Protein AF-A0A1H4RFZ4-F1 (afdb_monomer)

Foldseek 3Di:
DDPVVVVVVVVVPPPDPPDDDPPPPPPVDPPDDDDDPLRVQQVVQVCQQQDPVDDQQDWDQGPVGIWGWHQADPVRHDTDIDHDPDPVPDPDPPD

Nearest PDB structures (foldseek):
  8uqi-assembly1_B  TM=5.360E-01  e=6.746E+00  Stigmatella aurantiaca

Secondary structure (DSSP, 8-state):
--THHHHHHHHTSSSSS-S------------PPPP-HHHHHHHHHHHHHT-TT--TT-EEEETTEEEEEEEE-TTSSPEEEEEE--TT-------

Structure (mmCIF, N/CA/C/O backbone):
data_AF-A0A1H4RFZ4-F1
#
_entry.id   AF-A0A1H4RFZ4-F1
#
loop_
_atom_site.group_PDB
_atom_site.id
_atom_site.type_symbol
_atom_site.label_atom_id
_atom_site.label_alt_id
_atom_site.label_comp_id
_atom_site.label_asym_id
_atom_site.label_entity_id
_atom_site.label_seq_id
_atom_site.pdbx_PDB_ins_code
_atom_site.Cartn_x
_atom_site.Cartn_y
_atom_site.Cartn_z
_atom_site.occupancy
_atom_site.B_iso_or_equiv
_atom_site.auth_seq_id
_atom_site.auth_comp_id
_atom_site.auth_asym_id
_atom_site.auth_atom_id
_atom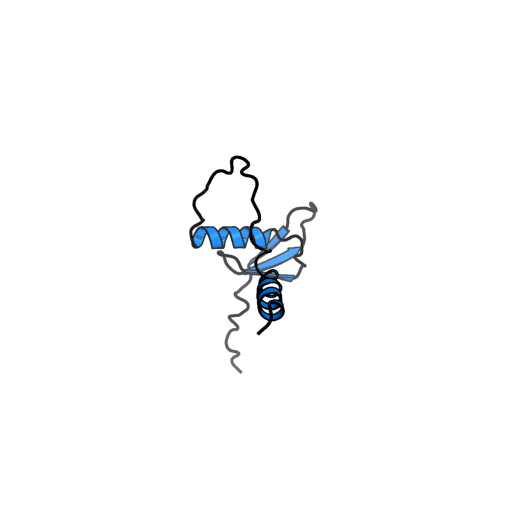_site.pdbx_PDB_model_num
ATOM 1 N N . MET A 1 1 ? 18.196 -2.764 67.108 1.00 49.81 1 MET A N 1
ATOM 2 C CA . MET A 1 1 ? 17.761 -2.981 65.707 1.00 49.81 1 MET A CA 1
ATOM 3 C C . MET A 1 1 ? 17.695 -1.634 65.010 1.00 49.81 1 MET A C 1
ATOM 5 O O . MET A 1 1 ? 16.913 -0.785 65.408 1.00 49.81 1 MET A O 1
ATOM 9 N N . GLY A 1 2 ? 18.653 -1.390 64.114 1.00 46.12 2 GLY A N 1
ATOM 10 C CA . GLY A 1 2 ? 19.096 -0.053 63.721 1.00 46.12 2 GLY A CA 1
ATOM 11 C C . GLY A 1 2 ? 18.295 0.592 62.594 1.00 46.12 2 GLY A C 1
ATOM 12 O O . GLY A 1 2 ? 17.831 -0.072 61.669 1.00 46.12 2 GLY A O 1
ATOM 13 N N . ARG A 1 3 ? 18.232 1.925 62.667 1.00 54.47 3 ARG A N 1
ATOM 14 C CA . ARG A 1 3 ? 17.686 2.874 61.679 1.00 54.47 3 ARG A CA 1
ATOM 15 C C . ARG A 1 3 ? 18.193 2.654 60.241 1.00 54.47 3 ARG A C 1
ATOM 17 O O . ARG A 1 3 ? 17.578 3.124 59.294 1.00 54.47 3 ARG A O 1
ATOM 24 N N . THR A 1 4 ? 19.269 1.889 60.074 1.00 49.03 4 THR A N 1
ATOM 25 C CA . THR A 1 4 ? 19.852 1.492 58.788 1.00 49.03 4 THR A CA 1
ATOM 26 C C . THR A 1 4 ? 18.970 0.543 57.972 1.00 49.03 4 THR A C 1
ATOM 28 O O . THR A 1 4 ? 19.041 0.574 56.749 1.00 49.03 4 THR A O 1
ATOM 31 N N . LYS A 1 5 ? 18.083 -0.247 58.598 1.00 46.28 5 LYS A N 1
ATOM 32 C CA . LYS A 1 5 ? 17.129 -1.098 57.856 1.00 46.28 5 LYS A CA 1
ATOM 33 C C . LYS A 1 5 ? 15.945 -0.320 57.273 1.00 46.28 5 LYS A C 1
ATOM 35 O O . LYS A 1 5 ? 15.377 -0.751 56.278 1.00 46.28 5 LYS A O 1
ATOM 40 N N . LEU A 1 6 ? 15.599 0.829 57.861 1.00 46.75 6 LEU A N 1
ATOM 41 C CA . LEU A 1 6 ? 14.492 1.665 57.385 1.00 46.75 6 LEU A CA 1
ATOM 42 C C . LEU A 1 6 ? 14.891 2.490 56.150 1.00 46.75 6 LEU A C 1
ATOM 44 O O . LEU A 1 6 ? 14.073 2.703 55.265 1.00 46.75 6 LEU A O 1
ATOM 48 N N . LEU A 1 7 ? 16.162 2.896 56.050 1.00 47.06 7 LEU A N 1
ATOM 49 C CA . LEU A 1 7 ? 16.660 3.684 54.916 1.00 47.06 7 LEU A CA 1
ATOM 50 C C . LEU A 1 7 ? 16.886 2.850 53.643 1.00 47.06 7 LEU A C 1
ATOM 52 O O . LEU A 1 7 ? 16.731 3.375 52.544 1.00 47.06 7 LEU A O 1
ATOM 56 N N . LEU A 1 8 ? 17.181 1.550 53.765 1.00 42.88 8 LEU A N 1
ATOM 57 C CA . LEU A 1 8 ? 17.370 0.675 52.600 1.00 42.88 8 LEU A CA 1
ATOM 58 C C . LEU A 1 8 ? 16.042 0.304 51.911 1.00 42.88 8 LEU A C 1
ATOM 60 O O . LEU A 1 8 ? 16.021 0.061 50.709 1.00 42.88 8 LEU A O 1
ATOM 64 N N . ALA A 1 9 ? 14.928 0.317 52.649 1.00 44.38 9 ALA A N 1
ATOM 65 C CA . ALA A 1 9 ? 13.604 0.047 52.088 1.00 44.38 9 ALA A CA 1
ATOM 66 C C . ALA A 1 9 ? 13.049 1.221 51.260 1.00 44.38 9 ALA A C 1
ATOM 68 O O . ALA A 1 9 ? 12.249 1.002 50.359 1.00 44.38 9 ALA A O 1
ATOM 69 N N . ILE A 1 10 ? 13.492 2.454 51.530 1.00 49.62 10 ILE A N 1
ATOM 70 C CA . ILE A 1 10 ? 13.010 3.656 50.827 1.00 49.62 10 ILE A CA 1
ATOM 71 C C . ILE A 1 10 ? 13.787 3.887 49.519 1.00 49.62 10 ILE A C 1
ATOM 73 O O . ILE A 1 10 ? 13.243 4.431 48.561 1.00 49.62 10 ILE A O 1
ATOM 77 N N . ALA A 1 11 ? 15.039 3.423 49.432 1.00 46.16 11 ALA A N 1
ATOM 78 C CA . ALA A 1 11 ? 15.866 3.590 48.236 1.00 46.16 11 ALA A CA 1
ATOM 79 C C . ALA A 1 11 ? 15.530 2.606 47.094 1.00 46.16 11 ALA A C 1
ATOM 81 O O . ALA A 1 11 ? 15.853 2.889 45.943 1.00 46.16 11 ALA A O 1
ATOM 82 N N . LEU A 1 12 ? 14.873 1.471 47.376 1.00 44.22 12 LEU A N 1
ATOM 83 C CA . LEU A 1 12 ? 14.626 0.420 46.373 1.00 44.22 12 LEU A CA 1
ATOM 84 C C . LEU A 1 12 ? 13.253 0.505 45.676 1.00 44.22 12 LEU A C 1
ATOM 86 O O . LEU A 1 12 ? 12.968 -0.288 44.786 1.00 44.22 12 LEU A O 1
ATOM 90 N N . THR A 1 13 ? 12.409 1.477 46.027 1.00 44.94 13 THR A N 1
ATOM 91 C CA . THR A 1 13 ? 11.109 1.710 45.361 1.00 44.94 13 THR A CA 1
ATOM 92 C C . THR A 1 13 ? 11.098 2.932 44.440 1.00 44.94 13 THR A C 1
ATOM 94 O O . THR A 1 13 ? 10.065 3.250 43.860 1.00 44.94 13 THR A O 1
ATOM 97 N N . ALA A 1 14 ? 12.232 3.616 44.264 1.00 47.22 14 ALA A N 1
ATOM 98 C CA . ALA A 1 14 ? 12.314 4.854 43.484 1.00 47.22 14 ALA A CA 1
ATOM 99 C C . ALA A 1 14 ? 12.478 4.653 41.958 1.00 47.22 14 ALA A C 1
ATOM 101 O O . ALA A 1 14 ? 12.585 5.638 41.233 1.00 47.22 14 ALA A O 1
ATOM 102 N N . SER A 1 15 ? 12.488 3.412 41.45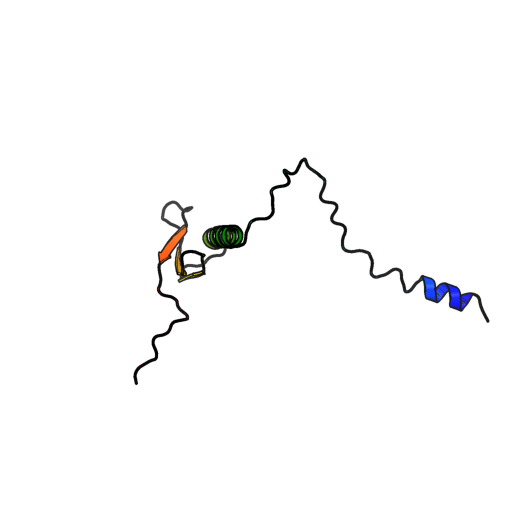0 1.00 49.91 15 SER A N 1
ATOM 103 C CA . SER A 1 15 ? 13.080 3.123 40.128 1.00 49.91 15 SER A CA 1
ATOM 104 C C . SER A 1 15 ? 12.144 2.612 39.023 1.00 49.91 15 SER A C 1
ATOM 106 O O . SER A 1 15 ? 12.660 2.206 37.987 1.00 49.91 15 SER A O 1
ATOM 108 N N . VAL A 1 16 ? 10.809 2.592 39.172 1.00 50.28 16 VAL A N 1
ATOM 109 C CA . VAL A 1 16 ? 9.935 2.026 38.103 1.00 50.28 16 VAL A CA 1
ATOM 110 C C . VAL A 1 16 ? 8.742 2.900 37.690 1.00 50.28 16 VAL A C 1
ATOM 112 O O . VAL A 1 16 ? 8.085 2.604 36.700 1.00 50.28 16 VAL A O 1
ATOM 115 N N . SER A 1 17 ? 8.484 4.039 38.330 1.00 47.16 17 SER A N 1
ATOM 116 C CA . SER A 1 17 ? 7.279 4.832 38.006 1.00 47.16 17 SER A CA 1
ATOM 117 C C . SER A 1 17 ? 7.5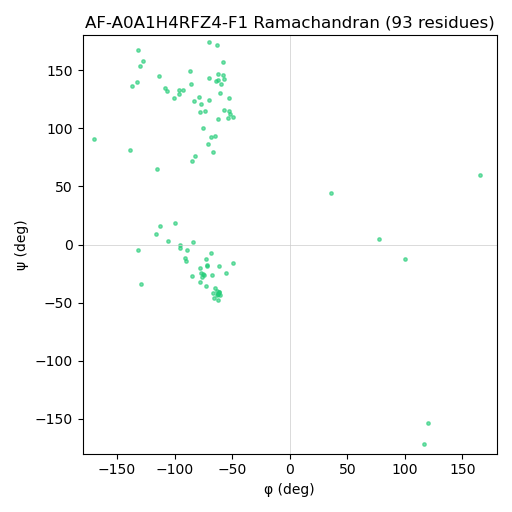24 6.032 37.085 1.00 47.16 17 SER A C 1
ATOM 119 O O . SER A 1 17 ? 6.700 6.941 37.032 1.00 47.16 17 SER A O 1
ATOM 121 N N . ALA A 1 18 ? 8.641 6.059 36.358 1.00 49.06 18 ALA A N 1
ATOM 122 C CA . ALA A 1 18 ? 8.993 7.152 35.457 1.00 49.06 18 ALA A CA 1
ATOM 123 C C . ALA A 1 18 ? 9.036 6.679 34.001 1.00 49.06 18 ALA A C 1
ATOM 125 O O . ALA A 1 18 ? 10.099 6.660 33.408 1.00 49.06 18 ALA A O 1
ATOM 126 N N . LEU A 1 19 ? 7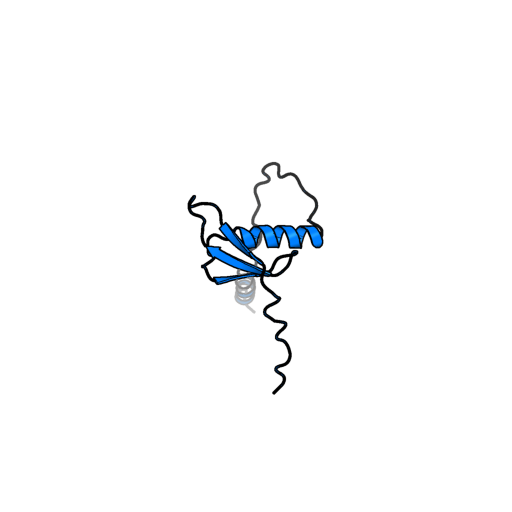.901 6.274 33.432 1.00 47.56 19 LEU A N 1
ATOM 127 C CA . LEU A 1 19 ? 7.659 6.277 31.982 1.00 47.56 19 LEU A CA 1
ATOM 128 C C . LEU A 1 19 ? 6.170 5.973 31.782 1.00 47.56 19 LEU A C 1
ATOM 130 O O . LEU A 1 19 ? 5.787 4.813 31.814 1.00 47.56 19 LEU A O 1
ATOM 134 N N . ASN A 1 20 ? 5.326 7.007 31.720 1.0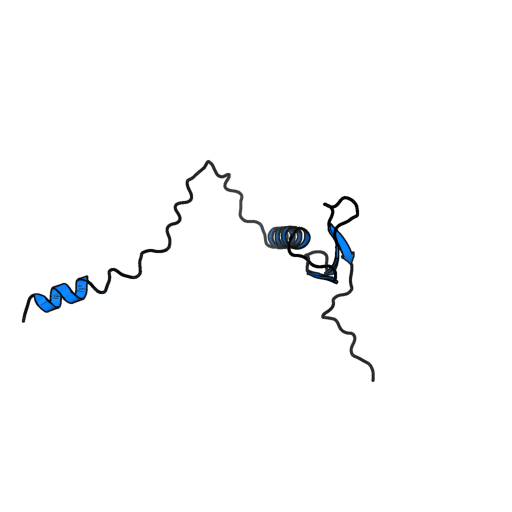0 50.78 20 ASN A N 1
ATOM 135 C CA . ASN A 1 20 ? 4.017 7.037 31.036 1.00 50.78 20 ASN A CA 1
ATOM 136 C C . ASN A 1 20 ? 3.208 8.259 31.491 1.00 50.78 20 ASN A C 1
ATOM 138 O O . ASN A 1 20 ? 2.105 8.135 32.008 1.00 50.78 20 ASN A O 1
ATOM 142 N N . VAL A 1 21 ? 3.739 9.461 31.273 1.00 48.59 21 VAL A N 1
ATOM 143 C CA . VAL A 1 21 ? 2.875 10.625 31.053 1.00 48.59 21 VAL A CA 1
ATOM 144 C C . VAL A 1 21 ? 3.508 11.445 29.936 1.00 48.59 21 VAL A C 1
ATOM 146 O O . VAL A 1 21 ? 4.212 12.424 30.167 1.00 48.59 21 VAL A O 1
ATOM 149 N N . ALA A 1 22 ? 3.267 11.029 28.694 1.00 47.75 22 ALA A N 1
ATOM 150 C CA . ALA A 1 22 ? 3.276 11.985 27.602 1.00 47.75 22 ALA A CA 1
ATOM 151 C C . ALA A 1 22 ? 2.055 12.890 27.823 1.00 47.75 22 ALA A C 1
ATOM 153 O O . ALA A 1 22 ? 0.941 12.548 27.429 1.00 47.75 22 ALA A O 1
ATOM 154 N N . VAL A 1 23 ? 2.246 14.015 28.519 1.00 49.47 23 VAL A N 1
ATOM 155 C CA . VAL A 1 23 ? 1.280 15.117 28.488 1.00 49.47 23 VAL A CA 1
ATOM 156 C C . VAL A 1 23 ? 1.290 15.621 27.051 1.00 49.47 23 VAL A C 1
ATOM 158 O O . VAL A 1 23 ? 2.144 16.408 26.650 1.00 49.47 23 VAL A O 1
ATOM 161 N N . SER A 1 24 ? 0.376 15.091 26.241 1.00 51.53 24 SER A N 1
ATOM 162 C CA . SER A 1 24 ? 0.047 15.668 24.949 1.00 51.53 24 SER A CA 1
ATOM 163 C C . SER A 1 24 ? -0.519 17.053 25.239 1.00 51.53 24 SER A C 1
ATOM 165 O O . SER A 1 24 ? -1.595 17.172 25.822 1.00 51.53 24 SER A O 1
ATOM 167 N N . ALA A 1 25 ? 0.255 18.093 24.924 1.00 53.69 25 ALA A N 1
ATOM 168 C CA . ALA A 1 25 ? -0.188 19.473 25.024 1.00 53.69 25 ALA A CA 1
ATOM 169 C C . ALA A 1 25 ? -1.509 19.610 24.254 1.00 53.69 25 ALA A C 1
ATOM 171 O O . ALA A 1 25 ? -1.549 19.397 23.040 1.00 53.69 25 ALA A O 1
ATOM 172 N N . GLU A 1 26 ? -2.588 19.908 24.982 1.00 52.03 26 GLU A N 1
ATOM 173 C CA . GLU A 1 26 ? -3.951 20.025 24.470 1.00 52.03 26 GLU A CA 1
ATOM 174 C C . GLU A 1 26 ? -4.053 21.238 23.535 1.00 52.03 26 GLU A C 1
ATOM 176 O O .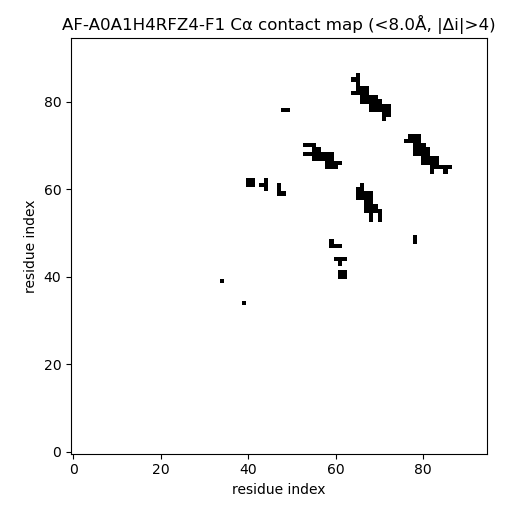 GLU A 1 26 ? -4.495 22.324 23.888 1.00 52.03 26 GLU A O 1
ATOM 181 N N . THR A 1 27 ? -3.599 21.053 22.301 1.00 58.25 27 THR A N 1
ATOM 182 C CA . THR A 1 27 ? -3.823 21.963 21.181 1.00 58.25 27 THR A CA 1
ATOM 183 C C . THR A 1 27 ? -5.192 21.644 20.610 1.00 58.25 27 THR A C 1
ATOM 185 O O . THR A 1 27 ? -5.277 20.939 19.613 1.00 58.25 27 THR A O 1
ATOM 188 N N . GLY A 1 28 ? -6.264 22.077 21.289 1.00 60.78 28 GLY A N 1
ATOM 189 C CA . GLY A 1 28 ? -7.641 22.118 20.764 1.00 60.78 28 GLY A CA 1
ATOM 190 C C . GLY A 1 28 ? -8.018 20.959 19.833 1.00 60.78 28 GLY A C 1
ATOM 191 O O . GLY A 1 28 ? -8.544 21.179 18.742 1.00 60.78 28 GLY A O 1
ATOM 192 N N . ARG A 1 29 ? -7.654 19.724 20.203 1.00 65.50 29 ARG A N 1
ATOM 193 C CA . ARG A 1 29 ? -7.724 18.582 19.294 1.00 65.50 29 ARG A CA 1
ATOM 194 C C . ARG A 1 29 ? -9.182 18.166 19.233 1.00 65.50 29 ARG A C 1
ATOM 196 O O . ARG A 1 29 ? -9.741 17.736 20.239 1.00 65.50 29 ARG A O 1
ATOM 203 N N . ILE A 1 30 ? -9.800 18.315 18.063 1.00 73.06 30 ILE A N 1
ATOM 204 C CA . ILE A 1 30 ? -11.157 17.827 17.813 1.00 73.06 30 ILE A CA 1
ATOM 205 C C . ILE A 1 30 ? -11.184 16.351 18.225 1.00 73.06 30 ILE A C 1
ATOM 207 O O . ILE A 1 30 ? -10.517 15.518 17.606 1.00 73.06 30 ILE A O 1
ATOM 211 N N . LYS A 1 31 ? -11.921 16.038 19.297 1.00 73.94 31 LYS A N 1
ATOM 212 C CA . LYS A 1 31 ? -12.152 14.665 19.750 1.00 73.94 31 LYS A CA 1
ATOM 213 C C . LYS A 1 31 ? -13.085 14.008 18.741 1.00 73.94 31 LYS A C 1
ATOM 215 O O . LYS A 1 31 ? -14.301 14.081 18.870 1.00 73.94 31 LYS A O 1
ATOM 220 N N . ARG A 1 32 ? -12.506 13.445 17.681 1.00 77.81 32 ARG A N 1
ATOM 221 C CA . ARG A 1 32 ? -13.237 12.560 16.776 1.00 77.81 32 ARG A CA 1
ATOM 222 C C . ARG A 1 32 ? -13.520 11.261 17.518 1.00 77.81 32 ARG A C 1
ATOM 224 O O . ARG A 1 32 ? -12.688 10.811 18.309 1.00 77.81 32 ARG A O 1
ATOM 231 N N . ASN A 1 33 ? -14.690 10.689 17.265 1.00 85.88 33 ASN A N 1
ATOM 232 C CA . ASN A 1 33 ? -14.984 9.347 17.739 1.00 85.88 33 ASN A CA 1
ATOM 233 C C . ASN A 1 33 ? -13.926 8.382 17.183 1.00 85.88 33 ASN A C 1
ATOM 235 O O . ASN A 1 33 ? -13.416 8.616 16.081 1.00 85.88 33 ASN A O 1
ATOM 239 N N . PRO A 1 34 ? -13.556 7.340 17.944 1.00 87.50 34 PRO A N 1
ATOM 240 C CA . PRO A 1 34 ? -12.698 6.296 17.410 1.00 87.50 34 PRO A CA 1
ATOM 241 C C . PRO A 1 34 ? -13.358 5.685 16.162 1.00 87.50 34 PRO A C 1
ATOM 243 O O . PRO A 1 34 ? -14.587 5.554 16.149 1.00 87.50 34 PRO A O 1
ATOM 246 N N . PRO A 1 35 ? -12.567 5.339 15.133 1.00 91.12 35 PRO A N 1
ATOM 247 C CA . PRO A 1 35 ? -13.097 4.715 13.931 1.00 91.12 35 PRO A CA 1
ATOM 248 C C . PRO A 1 35 ? -13.730 3.366 14.271 1.00 91.12 35 PRO A C 1
ATOM 250 O O . PRO A 1 35 ? -13.272 2.661 15.178 1.00 91.12 35 PRO A O 1
ATOM 253 N N . ASP A 1 36 ? -14.782 3.007 13.540 1.00 94.56 36 ASP A N 1
ATOM 254 C CA . ASP A 1 36 ? -15.310 1.646 13.594 1.00 94.56 36 ASP A CA 1
ATOM 255 C C . ASP A 1 36 ? -14.338 0.649 12.928 1.00 94.56 36 ASP A C 1
ATOM 257 O O . ASP A 1 36 ? -13.302 1.030 12.378 1.00 94.56 36 ASP A O 1
ATOM 261 N N . ALA A 1 37 ? -14.635 -0.652 13.001 1.00 94.25 37 ALA A N 1
ATOM 262 C CA . ALA A 1 37 ? -13.740 -1.677 12.461 1.00 94.25 37 ALA A CA 1
ATOM 263 C C . ALA A 1 37 ? -13.523 -1.542 10.941 1.00 94.25 37 ALA A C 1
ATOM 265 O O . ALA A 1 37 ? -12.395 -1.667 10.469 1.00 94.25 37 ALA A O 1
ATOM 266 N N . ALA A 1 38 ? -14.576 -1.233 10.180 1.00 94.31 38 ALA A N 1
ATOM 267 C CA . ALA A 1 38 ? -14.492 -1.098 8.727 1.00 94.31 38 ALA A CA 1
ATOM 268 C C . ALA A 1 38 ? -13.754 0.188 8.318 1.00 94.31 38 ALA A C 1
ATOM 270 O O . ALA A 1 38 ? -13.026 0.230 7.328 1.00 94.31 38 ALA A O 1
ATOM 271 N N . GLU A 1 39 ? -13.927 1.263 9.080 1.00 94.50 39 GLU A N 1
ATOM 272 C CA . GLU A 1 39 ? -13.175 2.500 8.927 1.00 94.50 39 GLU A CA 1
ATOM 273 C C . GLU A 1 39 ? -11.697 2.288 9.266 1.00 94.50 39 GLU A C 1
ATOM 275 O O . GLU A 1 39 ? -10.833 2.741 8.517 1.00 94.50 39 GLU A O 1
ATOM 280 N N . ALA A 1 40 ? -11.391 1.538 10.325 1.00 94.94 40 ALA A N 1
ATOM 281 C CA . ALA A 1 40 ? -10.020 1.201 10.690 1.00 94.94 40 ALA A CA 1
ATOM 282 C C . ALA A 1 40 ? -9.309 0.382 9.597 1.00 94.94 40 ALA A C 1
ATOM 284 O O . ALA A 1 40 ? -8.164 0.687 9.265 1.00 94.94 40 ALA A O 1
ATOM 285 N N . GLU A 1 41 ? -9.980 -0.606 8.995 1.00 96.38 41 GLU A N 1
ATOM 286 C CA . GLU A 1 41 ? -9.434 -1.394 7.876 1.00 96.38 41 GLU A CA 1
ATOM 287 C C . GLU A 1 41 ? -9.154 -0.536 6.637 1.00 96.38 41 GLU A C 1
ATOM 289 O O . GLU A 1 41 ? -8.111 -0.678 5.991 1.00 96.38 41 GLU A O 1
ATOM 294 N N . ARG A 1 42 ? -10.050 0.405 6.332 1.00 96.69 42 ARG A N 1
ATOM 295 C CA . ARG A 1 42 ? -9.870 1.351 5.226 1.00 96.69 42 ARG A CA 1
ATOM 296 C C . ARG A 1 42 ? -8.691 2.289 5.469 1.00 96.69 42 ARG A C 1
ATOM 298 O O . ARG A 1 42 ? -7.850 2.444 4.593 1.00 96.69 42 ARG A O 1
ATOM 305 N N . ILE A 1 43 ? -8.582 2.851 6.675 1.00 96.00 43 ILE A N 1
ATOM 306 C CA . ILE A 1 43 ? -7.450 3.704 7.067 1.00 96.00 43 ILE A CA 1
ATOM 307 C C . ILE A 1 43 ? -6.137 2.918 6.984 1.00 96.00 43 ILE A C 1
ATOM 309 O O . ILE A 1 43 ? -5.146 3.429 6.467 1.00 96.00 43 ILE A O 1
ATOM 313 N N . ALA A 1 44 ? -6.116 1.673 7.464 1.00 96.50 44 ALA A N 1
ATOM 314 C CA . ALA A 1 44 ? -4.939 0.815 7.365 1.00 96.50 44 ALA A CA 1
ATOM 315 C C . ALA A 1 44 ? -4.551 0.551 5.901 1.00 96.50 44 ALA A C 1
ATOM 317 O O . ALA A 1 44 ? -3.371 0.604 5.558 1.00 96.50 44 ALA A O 1
ATOM 318 N N . SER A 1 45 ? -5.542 0.330 5.036 1.00 97.75 45 SER A N 1
ATOM 319 C CA . SER A 1 45 ? -5.340 0.143 3.597 1.00 97.75 45 SER A CA 1
ATOM 320 C C . SER A 1 45 ? -4.763 1.394 2.938 1.00 97.75 45 SER A C 1
ATOM 322 O O . SER A 1 45 ? -3.808 1.291 2.170 1.00 97.75 45 SER A O 1
ATOM 324 N N . ASP A 1 46 ? -5.281 2.575 3.282 1.00 96.88 46 ASP A N 1
ATOM 325 C CA . ASP A 1 46 ? -4.766 3.854 2.791 1.00 96.88 46 ASP A CA 1
ATOM 326 C C . ASP A 1 46 ? -3.319 4.084 3.242 1.00 96.88 46 ASP A C 1
ATOM 328 O O . ASP A 1 46 ? -2.481 4.489 2.437 1.00 96.88 46 ASP A O 1
ATOM 332 N N . ILE A 1 47 ? -2.987 3.778 4.498 1.00 96.69 47 ILE A N 1
ATOM 333 C CA . ILE A 1 47 ? -1.610 3.882 5.003 1.00 96.69 47 ILE A CA 1
ATOM 334 C C . ILE A 1 47 ? -0.687 2.937 4.230 1.00 96.69 47 ILE A C 1
ATOM 336 O O . ILE A 1 47 ? 0.363 3.363 3.756 1.00 96.69 47 ILE A O 1
ATOM 340 N N . ALA A 1 48 ? -1.087 1.676 4.061 1.00 96.81 48 ALA A N 1
ATOM 341 C CA . ALA A 1 48 ? -0.271 0.675 3.384 1.00 96.81 48 ALA A CA 1
ATOM 342 C C . ALA A 1 48 ? -0.055 1.000 1.895 1.00 96.81 48 ALA A C 1
ATOM 344 O O . ALA A 1 48 ? 1.035 0.798 1.370 1.00 96.81 48 ALA A O 1
ATOM 345 N N . MET A 1 49 ? -1.069 1.540 1.211 1.00 96.38 49 MET A N 1
ATOM 346 C CA . MET A 1 49 ? -0.985 1.950 -0.199 1.00 96.38 49 MET A CA 1
ATOM 347 C C . MET A 1 49 ? -0.132 3.206 -0.424 1.00 96.38 49 MET A C 1
ATOM 349 O O . MET A 1 49 ? 0.265 3.459 -1.557 1.00 96.38 49 MET A O 1
ATOM 353 N N . ASN A 1 50 ? 0.145 3.990 0.620 1.00 95.12 50 ASN A N 1
ATOM 354 C CA . ASN A 1 50 ? 0.939 5.222 0.547 1.00 95.12 50 ASN A CA 1
ATOM 355 C C . ASN A 1 50 ? 2.287 5.104 1.283 1.00 95.12 50 ASN A C 1
ATOM 357 O O . ASN A 1 50 ? 2.928 6.117 1.569 1.00 95.12 50 ASN A O 1
ATOM 361 N N . ASP A 1 51 ? 2.733 3.886 1.600 1.00 94.94 51 ASP A N 1
ATOM 362 C CA . ASP A 1 51 ? 4.010 3.666 2.276 1.00 94.94 51 ASP A CA 1
ATOM 363 C C . ASP A 1 51 ? 5.192 3.905 1.318 1.00 94.94 51 ASP A C 1
ATOM 365 O O . ASP A 1 51 ? 5.398 3.191 0.336 1.00 94.94 51 ASP A O 1
ATOM 369 N N . GLY A 1 52 ? 6.000 4.925 1.615 1.00 93.50 52 GLY A N 1
ATOM 370 C CA . GLY A 1 52 ? 7.175 5.294 0.822 1.00 93.50 52 GLY A CA 1
ATOM 371 C C . GLY A 1 52 ? 8.329 4.288 0.870 1.00 93.50 52 GLY A C 1
ATOM 372 O O . GLY A 1 52 ? 9.305 4.457 0.140 1.00 93.50 52 GLY A O 1
ATOM 373 N N . LEU A 1 53 ? 8.248 3.258 1.715 1.00 95.44 53 LEU A N 1
ATOM 374 C CA . LEU A 1 53 ? 9.241 2.187 1.797 1.00 95.44 53 LEU A CA 1
ATOM 375 C C . LEU A 1 53 ? 8.954 1.017 0.845 1.00 95.44 53 LEU A C 1
ATOM 377 O O . LEU A 1 53 ? 9.791 0.113 0.745 1.00 95.44 53 LEU A O 1
ATOM 381 N N . LEU A 1 54 ? 7.818 1.035 0.139 1.00 96.31 54 LEU A N 1
ATOM 382 C CA . LEU A 1 54 ? 7.437 -0.017 -0.801 1.00 96.31 54 LEU A CA 1
ATOM 383 C C . LEU A 1 54 ? 8.462 -0.187 -1.928 1.00 96.31 54 LEU A C 1
ATOM 385 O O . LEU A 1 54 ? 8.951 0.771 -2.534 1.00 96.31 54 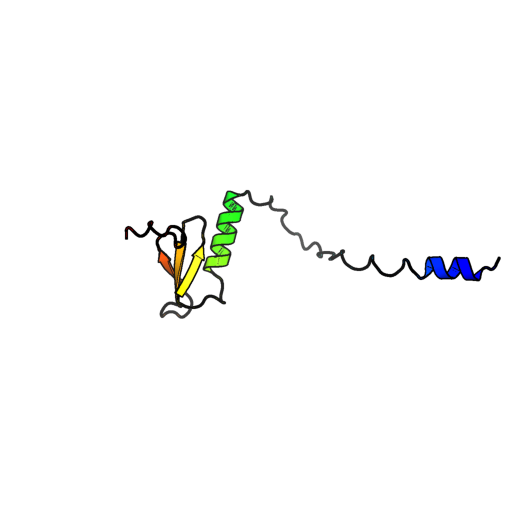LEU A O 1
ATOM 389 N N . ARG A 1 55 ? 8.749 -1.445 -2.260 1.00 96.81 55 ARG A N 1
ATOM 390 C CA . ARG A 1 55 ? 9.617 -1.845 -3.368 1.00 96.81 55 ARG A CA 1
ATOM 391 C C . ARG A 1 55 ? 8.812 -2.557 -4.439 1.00 96.81 55 ARG A C 1
ATOM 393 O O . ARG A 1 55 ? 7.864 -3.286 -4.164 1.00 96.81 55 ARG A O 1
ATOM 400 N N . LYS A 1 56 ? 9.192 -2.346 -5.700 1.00 96.94 56 LYS A N 1
ATOM 401 C CA . LYS A 1 56 ? 8.529 -2.995 -6.837 1.00 96.94 56 LYS A CA 1
ATOM 402 C C . LYS A 1 56 ? 8.487 -4.514 -6.633 1.00 96.94 56 LYS A C 1
ATOM 404 O O . LYS A 1 56 ? 9.532 -5.138 -6.471 1.00 96.94 56 LYS A O 1
ATOM 409 N N . GLY A 1 57 ? 7.289 -5.086 -6.716 1.00 96.00 57 GLY A N 1
ATOM 410 C CA . GLY A 1 57 ? 7.022 -6.503 -6.472 1.00 96.00 57 GLY A CA 1
ATOM 411 C C . GLY A 1 57 ? 6.442 -6.807 -5.090 1.00 96.00 57 GLY A C 1
ATOM 412 O O . GLY A 1 57 ? 5.921 -7.906 -4.908 1.00 96.00 57 GLY A O 1
ATOM 413 N N . ASP A 1 58 ? 6.469 -5.857 -4.152 1.00 96.88 58 ASP A N 1
ATOM 414 C CA . ASP A 1 58 ? 5.833 -6.025 -2.846 1.00 96.88 58 ASP A CA 1
ATOM 415 C C . ASP A 1 58 ? 4.319 -6.200 -3.004 1.00 96.88 58 ASP A C 1
ATOM 417 O O . ASP A 1 58 ? 3.681 -5.556 -3.843 1.00 96.88 58 ASP A O 1
ATOM 421 N N . ILE A 1 59 ? 3.745 -7.084 -2.187 1.00 96.38 59 ILE A N 1
ATOM 422 C CA . ILE A 1 59 ? 2.303 -7.315 -2.135 1.00 96.38 59 ILE A CA 1
ATOM 423 C C . ILE A 1 59 ? 1.740 -6.581 -0.928 1.00 96.38 59 ILE A C 1
ATOM 425 O O . ILE A 1 59 ? 2.162 -6.810 0.204 1.00 96.38 59 ILE A O 1
ATOM 429 N N . VAL A 1 60 ? 0.737 -5.750 -1.178 1.00 96.56 60 VAL A N 1
ATOM 430 C CA . VAL A 1 60 ? -0.006 -5.025 -0.156 1.00 96.56 60 VAL A CA 1
ATOM 431 C C . VAL A 1 60 ? -1.389 -5.649 -0.006 1.00 96.56 60 VAL A C 1
ATOM 433 O O . VAL A 1 60 ? -2.087 -5.914 -0.991 1.00 96.56 60 VAL A O 1
ATOM 436 N N . VAL A 1 61 ? -1.773 -5.893 1.244 1.00 96.12 61 VAL A N 1
ATOM 437 C CA . VAL A 1 61 ? -3.095 -6.399 1.620 1.00 96.12 61 VAL A CA 1
ATOM 438 C C . VAL A 1 61 ? -3.968 -5.214 2.009 1.00 96.12 61 VAL A C 1
ATOM 440 O O . VAL A 1 61 ? -3.560 -4.386 2.818 1.00 96.12 61 VAL A O 1
ATOM 443 N N . THR A 1 62 ? -5.161 -5.141 1.430 1.00 96.25 62 THR A N 1
ATOM 444 C CA . THR A 1 62 ? -6.138 -4.075 1.677 1.00 96.25 62 THR A CA 1
ATOM 445 C C . THR A 1 62 ? -7.515 -4.668 1.951 1.00 96.25 62 THR A C 1
ATOM 447 O O . THR A 1 62 ? -7.773 -5.833 1.642 1.00 96.25 62 THR A O 1
ATOM 450 N N . ASP A 1 63 ? -8.424 -3.837 2.445 1.00 95.50 63 ASP A N 1
ATOM 451 C CA . ASP A 1 63 ? -9.861 -4.110 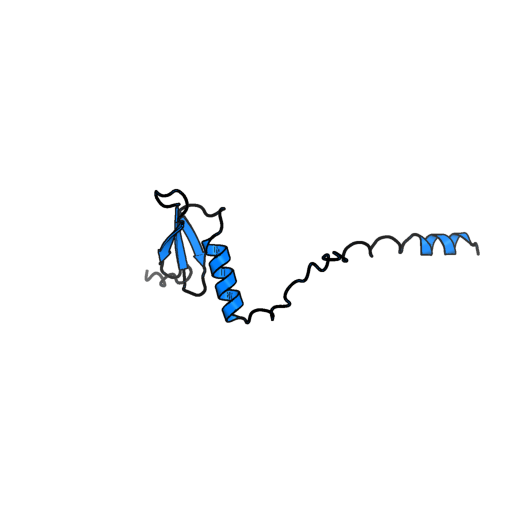2.559 1.00 95.50 63 ASP A CA 1
ATOM 452 C C . ASP A 1 63 ? -10.514 -4.515 1.219 1.00 95.50 63 ASP A C 1
ATOM 454 O O . ASP A 1 63 ? -11.519 -5.224 1.189 1.00 95.50 63 ASP A O 1
ATOM 458 N N . ARG A 1 64 ? -9.918 -4.115 0.088 1.00 94.69 64 ARG A N 1
ATOM 459 C CA . ARG A 1 64 ? -10.387 -4.420 -1.277 1.00 94.69 64 ARG A CA 1
ATOM 460 C C . ARG A 1 64 ? -9.724 -5.645 -1.910 1.00 94.69 64 ARG A C 1
ATOM 462 O O . ARG A 1 64 ? -10.069 -6.006 -3.035 1.00 94.69 64 ARG A O 1
ATOM 469 N N . GLY A 1 65 ? -8.768 -6.274 -1.228 1.00 95.44 65 GLY A N 1
ATOM 470 C CA . GLY A 1 65 ? -8.021 -7.428 -1.727 1.00 95.44 65 GLY A CA 1
ATOM 471 C C . GLY A 1 65 ? -6.514 -7.191 -1.809 1.00 95.44 65 GLY A C 1
ATOM 472 O O . GLY A 1 65 ? -5.946 -6.402 -1.051 1.00 95.44 65 GLY A O 1
ATOM 473 N N . PHE A 1 66 ? -5.858 -7.912 -2.718 1.00 96.50 66 PHE A N 1
ATOM 474 C CA . PHE A 1 66 ? -4.401 -7.982 -2.819 1.00 96.50 66 PHE A CA 1
ATOM 475 C C . PHE A 1 66 ? -3.905 -7.226 -4.042 1.00 96.50 66 PHE A C 1
ATOM 477 O O . PHE A 1 66 ? -4.426 -7.396 -5.147 1.00 96.50 66 PHE A O 1
ATOM 484 N N . PHE A 1 67 ? -2.856 -6.435 -3.852 1.00 97.44 67 PHE A N 1
ATOM 485 C CA . PHE A 1 67 ? -2.262 -5.640 -4.915 1.00 97.44 67 PHE A CA 1
ATOM 486 C C . PHE A 1 67 ? -0.749 -5.792 -4.914 1.00 97.44 67 PHE A C 1
ATOM 488 O O . PHE A 1 67 ? -0.129 -5.786 -3.857 1.00 97.44 67 PHE A O 1
ATOM 495 N N . VAL A 1 68 ? -0.152 -5.892 -6.098 1.00 97.44 68 VAL A N 1
ATOM 496 C CA . VAL A 1 68 ? 1.300 -5.796 -6.264 1.00 97.44 68 VAL A CA 1
ATOM 497 C C . VAL A 1 68 ? 1.690 -4.354 -6.571 1.00 97.44 68 VAL A C 1
ATOM 499 O O . VAL A 1 68 ? 1.082 -3.717 -7.437 1.00 97.44 68 VAL A O 1
ATOM 502 N N . PHE A 1 69 ? 2.707 -3.841 -5.885 1.00 98.12 69 PHE A N 1
ATOM 503 C CA . PHE A 1 69 ? 3.286 -2.534 -6.169 1.00 98.12 69 PHE A CA 1
ATOM 504 C C . PHE A 1 69 ? 4.180 -2.613 -7.411 1.00 98.12 69 PHE A C 1
ATOM 506 O O . PHE A 1 69 ? 5.141 -3.386 -7.467 1.00 98.12 69 PHE A O 1
ATOM 513 N N . ARG A 1 70 ? 3.873 -1.820 -8.441 1.00 97.50 70 ARG A N 1
ATOM 514 C CA . ARG A 1 70 ? 4.624 -1.794 -9.708 1.00 97.50 70 ARG A CA 1
ATOM 515 C C . ARG A 1 70 ? 5.756 -0.772 -9.725 1.00 97.50 70 ARG A C 1
ATOM 517 O O . ARG A 1 70 ? 6.614 -0.849 -10.609 1.00 97.50 70 ARG A O 1
ATOM 524 N N . GLY A 1 71 ? 5.786 0.118 -8.740 1.00 96.25 71 GLY A N 1
ATOM 525 C CA . GLY A 1 71 ? 6.724 1.225 -8.649 1.00 96.25 71 GLY A CA 1
ATOM 526 C C . GLY A 1 71 ? 6.015 2.572 -8.710 1.00 96.25 71 GLY A C 1
ATOM 527 O O . GLY A 1 71 ? 4.789 2.662 -8.666 1.00 96.25 71 GLY A O 1
ATOM 528 N N . VAL A 1 72 ? 6.817 3.622 -8.813 1.00 95.50 72 VAL A N 1
ATOM 529 C CA . VAL A 1 72 ? 6.336 4.989 -8.996 1.00 95.50 72 VAL A CA 1
ATOM 530 C C . VAL A 1 72 ? 6.128 5.240 -10.490 1.00 95.50 72 VAL A C 1
ATOM 532 O O . VAL A 1 72 ? 6.946 4.812 -11.308 1.00 95.50 72 VAL A O 1
ATOM 535 N N . ALA A 1 73 ? 5.029 5.900 -10.844 1.00 93.44 73 ALA A N 1
ATOM 536 C CA . ALA A 1 73 ? 4.715 6.298 -12.206 1.00 93.44 73 ALA A CA 1
ATOM 537 C C . ALA A 1 73 ? 5.751 7.298 -12.750 1.00 93.44 73 ALA A C 1
ATOM 539 O O . ALA A 1 73 ? 6.603 7.821 -12.030 1.00 93.44 73 ALA A O 1
ATOM 540 N N . ALA A 1 74 ? 5.662 7.593 -14.049 1.00 93.75 74 ALA A N 1
ATOM 541 C CA . ALA A 1 74 ? 6.586 8.507 -14.726 1.00 93.75 74 ALA A CA 1
ATOM 542 C C . ALA A 1 74 ? 6.556 9.946 -14.173 1.00 93.75 74 ALA A C 1
ATOM 544 O O . ALA A 1 74 ? 7.501 10.701 -14.391 1.00 93.75 74 ALA A O 1
ATOM 545 N N . ASP A 1 75 ? 5.492 10.320 -13.458 1.00 92.69 75 ASP A N 1
ATOM 546 C CA . ASP A 1 75 ? 5.378 11.608 -12.773 1.00 92.69 75 ASP A CA 1
ATOM 547 C C . ASP A 1 75 ? 6.256 11.711 -11.514 1.00 92.69 75 ASP A C 1
ATOM 549 O O . ASP A 1 75 ? 6.457 12.810 -11.007 1.00 92.69 75 ASP A O 1
ATOM 553 N N . GLY A 1 76 ? 6.805 10.594 -11.025 1.00 89.75 76 GLY A N 1
ATOM 554 C CA . GLY A 1 76 ? 7.661 10.549 -9.844 1.00 89.75 76 GLY A CA 1
ATOM 555 C C . GLY A 1 76 ? 6.919 10.629 -8.507 1.00 89.75 76 GLY A C 1
ATOM 556 O O . GLY A 1 76 ? 7.581 10.638 -7.470 1.00 89.75 76 GLY A O 1
ATOM 557 N N . TYR A 1 77 ? 5.581 10.642 -8.504 1.00 88.06 77 TYR A N 1
ATOM 558 C CA . TYR A 1 77 ? 4.775 10.785 -7.284 1.00 88.06 77 TYR A CA 1
ATOM 559 C C . TYR A 1 77 ? 3.689 9.722 -7.144 1.00 88.06 77 TYR A C 1
ATOM 561 O O . TYR A 1 77 ? 3.386 9.303 -6.029 1.00 88.06 77 TYR A O 1
ATOM 569 N N . THR A 1 78 ? 3.099 9.273 -8.248 1.00 93.06 78 THR A N 1
ATOM 570 C CA . THR A 1 78 ? 1.954 8.365 -8.192 1.00 93.06 78 THR A CA 1
ATOM 571 C C . THR A 1 78 ? 2.429 6.931 -8.023 1.00 93.06 78 THR A C 1
ATOM 573 O O . THR A 1 78 ? 3.198 6.417 -8.831 1.00 93.06 78 THR A O 1
ATOM 576 N N . PHE A 1 79 ? 1.961 6.252 -6.979 1.00 96.19 79 PHE A N 1
ATOM 577 C CA . PHE A 1 79 ? 2.241 4.833 -6.781 1.00 96.19 79 PHE A CA 1
ATOM 578 C C . PHE A 1 79 ? 1.342 3.984 -7.677 1.00 96.19 79 PHE A C 1
ATOM 580 O O . PHE A 1 79 ? 0.118 4.116 -7.667 1.00 96.19 79 PHE A O 1
ATOM 587 N N . GLU A 1 80 ? 1.950 3.096 -8.461 1.00 97.19 80 GLU A N 1
ATOM 588 C CA . GLU A 1 80 ? 1.222 2.190 -9.336 1.00 97.19 80 GLU A CA 1
ATOM 589 C C . GLU A 1 80 ? 1.007 0.829 -8.686 1.00 97.19 80 GLU A C 1
ATOM 591 O O . GLU A 1 80 ? 1.946 0.176 -8.227 1.00 97.19 80 GLU A O 1
ATOM 596 N N . PHE A 1 81 ? -0.228 0.342 -8.761 1.00 97.50 81 PHE A N 1
ATOM 597 C CA . PHE A 1 81 ? -0.618 -0.959 -8.234 1.00 97.50 81 PHE A CA 1
ATOM 598 C C . PHE A 1 81 ? -1.321 -1.803 -9.294 1.00 97.50 81 PHE A C 1
ATOM 600 O O . PHE A 1 81 ? -1.856 -1.303 -10.285 1.00 97.50 81 PHE A O 1
ATOM 607 N N . SER A 1 82 ? -1.321 -3.120 -9.110 1.00 97.44 82 SER A N 1
ATOM 608 C CA . SER A 1 82 ? -2.128 -4.038 -9.918 1.00 97.44 82 SER A CA 1
ATOM 609 C C . SER A 1 82 ? -2.782 -5.094 -9.046 1.00 97.44 82 SER A C 1
ATOM 611 O O . SER A 1 82 ? -2.105 -5.626 -8.168 1.00 97.44 82 SER A O 1
ATOM 613 N N . PRO A 1 83 ? -4.069 -5.408 -9.267 1.00 96.81 83 PRO A N 1
ATOM 614 C CA . PRO A 1 83 ? -4.742 -6.446 -8.504 1.00 96.81 83 PRO A CA 1
ATOM 615 C C . PRO A 1 83 ? -4.097 -7.801 -8.789 1.00 96.81 83 PRO A C 1
ATOM 617 O O . PRO A 1 83 ? -3.738 -8.103 -9.930 1.00 96.81 83 PRO A O 1
ATOM 620 N N . VAL A 1 84 ? -3.968 -8.622 -7.752 1.00 95.38 84 VAL A N 1
ATOM 621 C CA . VAL A 1 84 ? -3.469 -9.995 -7.855 1.00 95.38 84 VAL A CA 1
ATOM 622 C C . VAL A 1 84 ? -4.420 -10.962 -7.147 1.00 95.38 84 VAL A C 1
ATOM 624 O O . VAL A 1 84 ? -5.129 -10.562 -6.218 1.00 95.38 84 VAL A O 1
ATOM 627 N N . PRO A 1 85 ? -4.465 -12.241 -7.562 1.00 93.44 85 PRO A N 1
ATOM 628 C CA . PRO A 1 85 ? -5.159 -13.270 -6.801 1.00 93.44 85 PRO A CA 1
ATOM 629 C C . PRO A 1 85 ? -4.602 -13.369 -5.382 1.00 93.44 85 PRO A C 1
ATOM 631 O O . PRO A 1 85 ? -3.44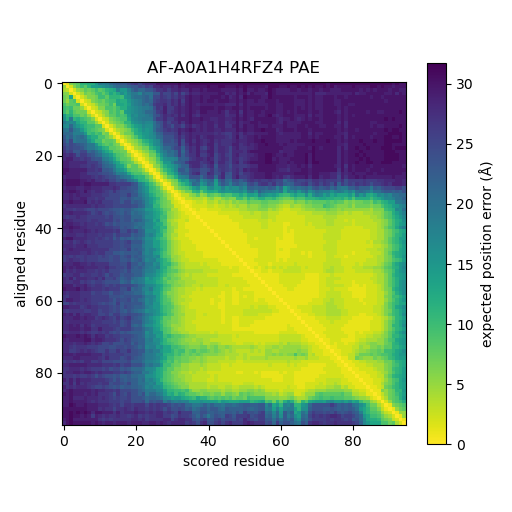5 -13.027 -5.134 1.00 93.44 85 PRO A O 1
ATOM 634 N N . ASN A 1 86 ? -5.413 -13.890 -4.463 1.00 89.38 86 ASN A N 1
ATOM 635 C CA . ASN A 1 86 ? -4.966 -14.136 -3.101 1.00 89.38 86 ASN A CA 1
ATOM 636 C C . ASN A 1 86 ? -3.728 -15.073 -3.112 1.00 89.38 86 ASN A C 1
ATOM 638 O O . ASN A 1 86 ? -3.839 -16.231 -3.527 1.00 89.38 86 ASN A O 1
ATOM 642 N N . PRO A 1 87 ? -2.552 -14.599 -2.656 1.00 80.25 87 PRO A N 1
ATOM 643 C CA . PRO A 1 87 ? -1.304 -15.350 -2.756 1.00 80.25 87 PRO A CA 1
ATOM 644 C C . PRO A 1 87 ? -1.246 -16.548 -1.799 1.00 80.25 87 PRO A C 1
ATOM 646 O O . PRO A 1 87 ? -0.450 -17.458 -2.019 1.00 80.25 87 PRO A O 1
ATOM 649 N N . VAL A 1 88 ? -2.087 -16.584 -0.757 1.00 82.69 88 VAL A N 1
ATOM 650 C CA . VAL A 1 88 ? -2.166 -17.729 0.168 1.00 82.69 88 VAL A CA 1
ATOM 651 C C . VAL A 1 88 ? -3.185 -18.782 -0.264 1.00 82.69 88 VAL A C 1
ATOM 653 O O . VAL A 1 88 ? -3.129 -19.915 0.212 1.00 82.69 88 VAL A O 1
ATOM 656 N N . SER A 1 89 ? -4.075 -18.470 -1.210 1.00 74.81 89 SER A N 1
ATOM 657 C CA . SER A 1 89 ? -4.938 -19.475 -1.837 1.00 74.81 89 SER A CA 1
ATOM 658 C C . SER A 1 89 ? -4.206 -20.141 -3.000 1.00 74.81 89 SER A C 1
ATOM 660 O O . SER A 1 89 ? -4.495 -19.888 -4.168 1.00 74.81 89 SER A O 1
ATOM 662 N N . VAL A 1 90 ? -3.222 -20.986 -2.695 1.00 67.50 90 VAL A N 1
ATOM 663 C CA . VAL A 1 90 ? -2.612 -21.848 -3.713 1.00 67.50 90 VAL A CA 1
ATOM 664 C C . VAL A 1 90 ? -3.652 -22.910 -4.102 1.00 67.50 90 VAL A C 1
ATOM 666 O O . VAL A 1 90 ? -4.139 -23.615 -3.211 1.00 67.50 90 VAL A O 1
ATOM 669 N N . PRO A 1 91 ? -4.026 -23.073 -5.386 1.00 58.47 91 PRO A N 1
ATOM 670 C CA . PRO A 1 91 ? -4.829 -24.219 -5.785 1.00 58.47 91 PRO A CA 1
ATOM 671 C C . PRO A 1 91 ? -4.039 -25.488 -5.461 1.00 58.47 91 PRO A C 1
ATOM 673 O O . PRO A 1 91 ? -2.855 -25.595 -5.784 1.00 58.47 91 PRO A O 1
ATOM 676 N N . LYS A 1 92 ? -4.688 -26.439 -4.782 1.00 60.91 92 LYS A N 1
ATOM 677 C CA . LYS A 1 92 ? -4.124 -27.754 -4.461 1.00 60.91 92 LYS A CA 1
ATOM 678 C C . LYS A 1 92 ? -3.537 -28.341 -5.747 1.00 60.91 92 LYS A C 1
ATOM 680 O O . LYS A 1 92 ? -4.286 -28.655 -6.665 1.00 60.91 92 LYS A O 1
ATOM 685 N N . SER A 1 93 ? -2.208 -28.419 -5.821 1.00 57.12 93 SER A N 1
ATOM 686 C CA . SER A 1 93 ? -1.486 -29.017 -6.944 1.00 57.12 93 SER A CA 1
ATOM 687 C C . SER A 1 93 ? -2.037 -30.427 -7.160 1.00 57.12 93 SER A C 1
ATOM 689 O O . SER A 1 93 ? -1.861 -31.302 -6.310 1.00 57.12 93 SER A O 1
ATOM 691 N N . ILE A 1 94 ? -2.779 -30.619 -8.251 1.00 58.00 94 ILE A N 1
ATOM 692 C CA . ILE A 1 94 ? -3.163 -31.946 -8.722 1.00 58.00 94 ILE A CA 1
ATOM 693 C C . ILE A 1 94 ? -1.890 -32.504 -9.357 1.00 58.00 94 ILE A C 1
ATOM 695 O O . ILE A 1 94 ? -1.496 -32.072 -10.439 1.00 58.00 94 ILE A O 1
ATOM 699 N N . ARG A 1 95 ? -1.199 -33.354 -8.595 1.00 56.84 95 ARG A N 1
ATOM 700 C CA . ARG A 1 95 ? -0.156 -34.246 -9.106 1.00 56.84 95 ARG A CA 1
ATOM 701 C C . ARG A 1 95 ? -0.780 -35.356 -9.934 1.00 56.84 95 ARG A C 1
ATOM 703 O O . ARG A 1 95 ? -1.862 -35.833 -9.525 1.00 56.84 95 ARG A O 1
#

Mean predicted aligned error: 15.32 Å

Radius of gyration: 26.08 Å; Cα contacts (8 Å, |Δi|>4): 72; chains: 1; bounding box: 35×56×80 Å

Sequence (95 aa):
MGRTKLLLAIALTASVSALNVAVSAETGRIKRNPPDAAEAERIASDIAMNDGLLRKGDIVVTDRGFFVFRGVAADGYTFEFSPVPNPVSVPKSIR

Organism: NCBI:txid722472

Solvent-accessible surface area (backbone atoms only — not comparable to full-atom values): 6399 Å² total; per-residue (Å²): 140,64,76,68,65,62,56,58,65,63,67,74,71,75,82,76,88,85,82,87,76,83,75,73,78,84,69,83,67,80,83,68,78,82,71,53,74,70,53,46,42,48,51,51,24,54,51,64,75,65,45,87,84,72,50,67,69,42,74,49,76,38,80,91,44,37,28,33,31,71,36,65,41,97,84,72,74,49,74,38,71,44,81,47,76,63,85,84,67,66,76,81,80,84,124

pLDDT: mean 77.85, std 21.06, range [42.88, 98.12]